Protein AF-A0A7X7Y8I5-F1 (afdb_monomer_lite)

Radius of gyration: 12.91 Å; chains: 1; bounding box: 31×35×28 Å

pLDDT: mean 87.96, std 13.06, range [38.03, 97.12]

Secondary structure (DSSP, 8-state):
-PPPPTT-HHHH-B-TT-EEEE-STTTTT-EEEESS-B-SS---BPPS-EEEEE--SSTTHHHHGGGTT-EES-HHHHHHHHHHSTT-TT-S-SSBTTSEEE--GGGGGG-

Foldseek 3Di:
DDDQDPQFCQAVWAAAQFWKAFVDLAQHRWIKHHRHTGDHNDWFFDDAKIAGAALHNHQLSVLCVVRHRHMDGDPVRVLVSSCVGPRSVPPDHNGISSGIHTDDPVVVPPD

Structure (mmCIF, N/CA/C/O backbone):
data_AF-A0A7X7Y8I5-F1
#
_entry.id   AF-A0A7X7Y8I5-F1
#
loop_
_atom_site.group_PDB
_atom_site.id
_atom_site.type_symbol
_atom_site.label_atom_id
_atom_site.label_alt_id
_atom_site.label_comp_id
_atom_site.label_asym_id
_atom_site.label_entity_id
_atom_site.label_seq_id
_atom_site.pdbx_PDB_ins_code
_atom_site.Cartn_x
_atom_site.Cartn_y
_atom_site.Cartn_z
_atom_site.occupancy
_atom_site.B_iso_or_equiv
_atom_site.auth_seq_id
_atom_site.auth_comp_id
_atom_site.auth_asym_id
_atom_site.auth_atom_id
_atom_site.pdbx_PDB_model_num
ATOM 1 N N . MET A 1 1 ? 18.202 6.028 10.762 1.00 41.91 1 MET A N 1
ATOM 2 C CA . MET A 1 1 ? 17.444 5.982 9.492 1.00 41.91 1 MET A CA 1
ATOM 3 C C . MET A 1 1 ? 17.007 4.545 9.277 1.00 41.91 1 MET A C 1
ATOM 5 O O . MET A 1 1 ? 17.862 3.675 9.333 1.00 41.91 1 MET A O 1
ATOM 9 N N . ALA A 1 2 ? 15.708 4.273 9.137 1.00 51.88 2 ALA A N 1
ATOM 10 C CA . ALA A 1 2 ? 15.243 2.921 8.831 1.00 51.88 2 ALA A CA 1
ATOM 11 C C . ALA A 1 2 ? 15.631 2.584 7.383 1.00 51.88 2 ALA A C 1
ATOM 13 O O . ALA A 1 2 ? 15.251 3.310 6.463 1.00 51.88 2 ALA A O 1
ATOM 14 N N . SER A 1 3 ? 16.431 1.537 7.190 1.00 63.28 3 SER A N 1
ATOM 15 C CA . SER A 1 3 ? 16.833 1.065 5.865 1.00 63.28 3 SER A CA 1
ATOM 16 C C . SER A 1 3 ? 15.594 0.698 5.045 1.00 63.28 3 SER A C 1
ATOM 18 O O . SER A 1 3 ? 14.674 0.061 5.559 1.00 63.28 3 SER A O 1
ATOM 20 N N . THR A 1 4 ? 15.549 1.111 3.774 1.00 66.62 4 THR A N 1
ATOM 21 C CA . THR A 1 4 ? 14.477 0.679 2.864 1.00 66.62 4 THR A CA 1
ATOM 22 C C . THR A 1 4 ? 14.561 -0.845 2.707 1.00 66.62 4 THR A C 1
ATOM 24 O O . THR A 1 4 ? 15.659 -1.343 2.456 1.00 66.62 4 THR A O 1
ATOM 27 N N . PRO A 1 5 ? 13.461 -1.600 2.878 1.00 76.62 5 PRO A N 1
ATOM 28 C CA . PRO A 1 5 ? 13.472 -3.044 2.670 1.00 76.62 5 PRO A CA 1
ATOM 29 C C . PRO A 1 5 ? 13.900 -3.401 1.238 1.00 76.62 5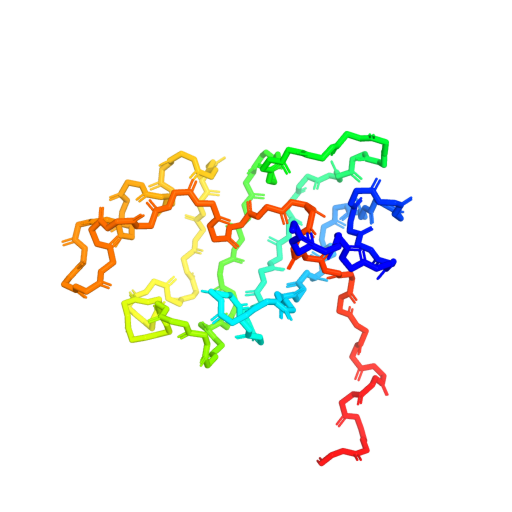 PRO A C 1
ATOM 31 O O . PRO A 1 5 ? 13.479 -2.745 0.285 1.00 76.62 5 PRO A O 1
ATOM 34 N N . SER A 1 6 ? 14.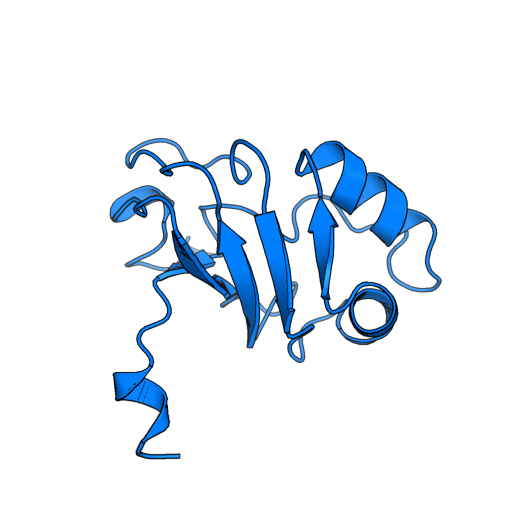688 -4.463 1.080 1.00 84.38 6 SER A N 1
ATOM 35 C CA . SER A 1 6 ? 15.035 -5.009 -0.238 1.00 84.38 6 SER A CA 1
ATOM 36 C C . SER A 1 6 ? 13.852 -5.740 -0.881 1.00 84.38 6 SER A C 1
ATOM 38 O O . SER A 1 6 ? 12.927 -6.189 -0.191 1.00 84.38 6 SER A O 1
ATOM 40 N N . GLY A 1 7 ? 13.872 -5.877 -2.205 1.00 86.56 7 GLY A N 1
ATOM 41 C CA . GLY A 1 7 ? 12.813 -6.505 -2.996 1.00 86.56 7 GLY A CA 1
ATOM 42 C C . GLY A 1 7 ? 11.515 -5.700 -3.003 1.00 86.56 7 GLY A C 1
ATOM 43 O O . GLY A 1 7 ? 10.431 -6.271 -3.106 1.00 86.56 7 GLY A O 1
ATOM 44 N N . THR A 1 8 ? 11.606 -4.386 -2.797 1.00 91.81 8 THR A N 1
ATOM 45 C CA . THR A 1 8 ? 10.445 -3.497 -2.875 1.00 91.81 8 THR A CA 1
ATOM 46 C C . THR A 1 8 ? 10.095 -3.187 -4.321 1.00 91.81 8 THR A C 1
ATOM 48 O O . THR A 1 8 ? 10.924 -3.325 -5.216 1.00 91.81 8 THR A O 1
ATOM 51 N N . VAL A 1 9 ? 8.876 -2.705 -4.557 1.00 90.81 9 VAL A N 1
ATOM 52 C CA . VAL A 1 9 ? 8.412 -2.301 -5.893 1.00 90.81 9 VAL A CA 1
ATOM 53 C C . VAL A 1 9 ? 9.310 -1.220 -6.497 1.00 90.81 9 VAL A C 1
ATOM 55 O O . VAL A 1 9 ? 9.474 -1.176 -7.711 1.00 90.81 9 VAL A O 1
ATOM 58 N N . LYS A 1 10 ? 9.956 -0.382 -5.676 1.00 91.62 10 LYS A N 1
ATOM 59 C CA . LYS A 1 10 ? 11.014 0.518 -6.156 1.00 91.62 10 LYS A CA 1
ATOM 60 C C . LYS A 1 10 ? 12.122 -0.247 -6.894 1.00 91.62 10 LYS A C 1
ATOM 62 O O . LYS A 1 10 ? 12.603 0.238 -7.910 1.00 91.62 10 LYS A O 1
ATOM 67 N N . GLU A 1 11 ? 12.559 -1.391 -6.382 1.00 89.44 11 GLU A N 1
ATOM 68 C CA . GLU A 1 11 ? 13.664 -2.173 -6.948 1.00 89.44 11 GLU A CA 1
ATOM 69 C C . GLU A 1 11 ? 13.199 -3.098 -8.074 1.00 89.44 11 GLU A C 1
ATOM 71 O O . GLU A 1 11 ? 13.858 -3.192 -9.104 1.00 89.44 11 GLU A O 1
ATOM 76 N N . THR A 1 12 ? 12.056 -3.762 -7.897 1.00 91.38 12 THR A N 1
ATOM 77 C CA . THR A 1 12 ? 11.594 -4.826 -8.802 1.00 91.38 12 THR A CA 1
ATOM 78 C C . THR A 1 12 ? 10.603 -4.347 -9.857 1.00 91.38 12 THR A C 1
ATOM 80 O O . THR A 1 12 ? 10.392 -5.023 -10.860 1.00 91.38 12 THR A O 1
ATOM 83 N N . GLY A 1 13 ? 9.951 -3.207 -9.626 1.00 92.31 13 GLY A N 1
ATOM 84 C CA . GLY A 1 13 ? 8.738 -2.825 -10.340 1.00 92.31 13 GLY A CA 1
ATOM 85 C C . GLY A 1 13 ? 7.561 -3.759 -10.038 1.00 92.31 13 GLY A C 1
ATOM 86 O O . GLY A 1 13 ? 7.636 -4.638 -9.174 1.00 92.31 13 GLY A O 1
ATOM 87 N N . ALA A 1 14 ? 6.456 -3.540 -10.748 1.00 93.94 14 ALA A N 1
ATOM 88 C CA . ALA A 1 14 ? 5.283 -4.407 -10.754 1.00 93.94 14 ALA A CA 1
ATOM 89 C C . ALA A 1 14 ? 4.507 -4.267 -12.071 1.00 93.94 14 ALA A C 1
ATOM 91 O O . ALA A 1 14 ? 4.374 -3.165 -12.600 1.00 93.94 14 ALA A O 1
ATOM 92 N N . GLY A 1 15 ? 3.976 -5.368 -12.603 1.00 93.94 15 GLY A N 1
ATOM 93 C CA . GLY A 1 15 ? 3.080 -5.327 -13.763 1.00 93.94 15 GLY A CA 1
ATOM 94 C C . GLY A 1 15 ? 1.690 -4.783 -13.411 1.00 93.94 15 GLY A C 1
ATOM 95 O O . GLY A 1 15 ? 1.308 -4.742 -12.243 1.00 93.94 15 GLY A O 1
ATOM 96 N N . ALA A 1 16 ? 0.916 -4.394 -14.426 1.00 94.94 16 ALA A N 1
ATOM 97 C CA . ALA A 1 16 ? -0.515 -4.149 -14.250 1.00 94.94 16 ALA A CA 1
ATOM 98 C C . ALA A 1 16 ? -1.222 -5.442 -13.799 1.00 94.94 16 ALA A C 1
ATOM 100 O O . ALA A 1 16 ? -0.865 -6.534 -14.237 1.00 94.94 16 ALA A O 1
ATOM 101 N N . GLY A 1 17 ? -2.195 -5.319 -12.901 1.00 94.88 17 GLY A N 1
ATOM 102 C CA . GLY A 1 17 ? -2.887 -6.438 -12.261 1.00 94.88 17 GLY A CA 1
ATOM 103 C C . GLY A 1 17 ? -2.105 -7.105 -11.125 1.00 94.88 17 GLY A C 1
ATOM 104 O O . GLY A 1 17 ? -2.655 -7.966 -10.440 1.00 94.88 17 GLY A O 1
ATOM 105 N N . ALA A 1 18 ? -0.846 -6.718 -10.887 1.00 95.31 18 ALA A N 1
ATOM 106 C CA . ALA A 1 18 ? -0.059 -7.277 -9.797 1.00 95.31 18 ALA A CA 1
ATOM 107 C C . ALA A 1 18 ? -0.654 -6.902 -8.436 1.00 95.31 18 ALA A C 1
ATOM 109 O O . ALA A 1 18 ? -1.127 -5.782 -8.221 1.00 95.31 18 ALA A O 1
ATOM 110 N N . VAL A 1 19 ? -0.573 -7.838 -7.493 1.00 96.25 19 VAL A N 1
ATOM 111 C CA . VAL A 1 19 ? -0.916 -7.576 -6.098 1.00 96.25 19 VAL A CA 1
ATOM 112 C C . VAL A 1 19 ? 0.347 -7.170 -5.354 1.00 96.25 19 VAL A C 1
ATOM 114 O O . VAL A 1 19 ? 1.387 -7.820 -5.464 1.00 96.25 19 VAL A O 1
ATOM 117 N N . LEU A 1 20 ? 0.262 -6.081 -4.601 1.00 95.50 20 LEU A N 1
ATOM 118 C CA . LEU A 1 20 ? 1.345 -5.567 -3.778 1.00 95.50 20 LEU A CA 1
ATOM 119 C C . LEU A 1 20 ? 1.005 -5.750 -2.307 1.00 95.50 20 LEU A C 1
ATOM 121 O O . LEU A 1 20 ? -0.125 -5.483 -1.905 1.00 95.50 20 LEU A O 1
ATOM 125 N N . ILE A 1 21 ? 1.997 -6.139 -1.511 1.00 95.81 21 ILE A N 1
ATOM 126 C CA . ILE A 1 21 ? 1.879 -6.314 -0.065 1.00 95.81 21 ILE A CA 1
ATOM 127 C C . ILE A 1 21 ? 2.744 -5.311 0.697 1.00 95.81 21 ILE A C 1
ATOM 129 O O . ILE A 1 21 ? 3.912 -5.098 0.365 1.00 95.81 21 ILE A O 1
ATOM 133 N N . GLY A 1 22 ? 2.182 -4.696 1.735 1.00 94.69 22 GLY A N 1
ATOM 134 C CA . GLY A 1 22 ? 2.917 -3.808 2.628 1.00 94.69 22 GLY A CA 1
ATOM 135 C C . GLY A 1 22 ? 3.724 -4.551 3.690 1.00 94.69 22 GLY A C 1
ATOM 136 O O . GLY A 1 22 ? 3.292 -5.562 4.247 1.00 94.69 22 GLY A O 1
ATOM 137 N N . VAL A 1 23 ? 4.930 -4.047 3.962 1.00 92.69 23 VAL A N 1
ATOM 138 C CA . VAL A 1 23 ? 5.936 -4.746 4.786 1.00 92.69 23 VAL A CA 1
ATOM 139 C C . VAL A 1 23 ? 6.419 -3.958 6.002 1.00 92.69 23 VAL A C 1
ATOM 141 O O . VAL A 1 23 ? 7.169 -4.489 6.819 1.00 92.69 23 VAL A O 1
ATOM 144 N N . LEU A 1 24 ? 6.006 -2.700 6.156 1.00 90.75 24 LEU A N 1
ATOM 145 C CA . LEU A 1 24 ? 6.371 -1.879 7.312 1.00 90.75 24 LEU A CA 1
ATOM 146 C C . LEU A 1 24 ? 5.236 -1.839 8.335 1.00 90.75 24 LEU A C 1
ATOM 148 O O . LEU A 1 24 ? 4.087 -2.013 7.950 1.00 90.75 24 LEU A O 1
ATOM 152 N N . PRO A 1 25 ? 5.502 -1.535 9.622 1.00 90.62 25 PRO A N 1
ATOM 153 C CA . PRO A 1 25 ? 4.451 -1.433 10.640 1.00 90.62 25 PRO A CA 1
ATOM 154 C C . PRO A 1 25 ? 3.260 -0.550 10.235 1.00 90.62 25 PRO A C 1
ATOM 156 O O . PRO A 1 25 ? 2.135 -0.835 10.618 1.00 90.62 25 PRO A O 1
ATOM 159 N N . LEU A 1 26 ? 3.486 0.477 9.410 1.00 90.88 26 LEU A N 1
ATOM 160 C CA . LEU A 1 26 ? 2.437 1.386 8.942 1.00 90.88 26 LEU A CA 1
ATOM 161 C C . LEU A 1 26 ? 1.425 0.737 7.975 1.00 90.88 26 LEU A C 1
ATOM 163 O O . LEU A 1 26 ? 0.270 1.149 7.945 1.00 90.88 26 LEU A O 1
ATOM 167 N N . ASN A 1 27 ? 1.851 -0.247 7.176 1.00 91.25 27 ASN A N 1
ATOM 168 C CA . ASN A 1 27 ? 1.062 -0.876 6.108 1.00 91.25 27 ASN A CA 1
ATOM 169 C C . ASN A 1 27 ? 1.211 -2.405 6.089 1.00 91.25 27 ASN A C 1
ATOM 171 O O . ASN A 1 27 ? 1.028 -3.035 5.053 1.00 91.25 27 ASN A O 1
ATOM 175 N N . ARG A 1 28 ? 1.598 -3.010 7.210 1.00 93.62 28 ARG A N 1
ATOM 176 C CA . ARG A 1 28 ? 1.915 -4.435 7.278 1.00 93.62 28 ARG A CA 1
ATOM 177 C C . ARG A 1 28 ? 0.721 -5.267 6.812 1.00 93.62 28 ARG A C 1
ATOM 179 O O . ARG A 1 28 ? -0.410 -5.000 7.210 1.00 93.62 28 ARG A O 1
ATOM 186 N N . ASN A 1 29 ? 0.987 -6.236 5.934 1.00 94.06 29 ASN A N 1
ATOM 187 C CA . ASN A 1 29 ? 0.002 -7.160 5.364 1.00 94.06 29 ASN A CA 1
ATOM 188 C C . ASN A 1 29 ? -1.168 -6.493 4.610 1.00 94.06 29 ASN A C 1
ATOM 190 O O . ASN A 1 29 ? -2.135 -7.173 4.252 1.00 94.06 29 ASN A O 1
ATOM 194 N N . LEU A 1 30 ? -1.098 -5.184 4.341 1.00 95.19 30 LEU A N 1
ATOM 195 C CA . LEU A 1 30 ? -2.016 -4.517 3.419 1.00 95.19 30 LEU A CA 1
ATOM 196 C C . LEU A 1 30 ? -1.795 -5.093 2.027 1.00 95.19 30 LEU A C 1
ATOM 198 O O . LEU A 1 30 ? -0.645 -5.234 1.617 1.00 95.19 30 LEU A O 1
ATOM 202 N N . ARG A 1 31 ? -2.876 -5.396 1.306 1.00 96.38 31 ARG A N 1
ATOM 203 C CA . ARG A 1 31 ? -2.825 -5.878 -0.077 1.00 96.38 31 ARG A CA 1
ATOM 204 C C . ARG A 1 31 ? -3.591 -4.929 -0.971 1.00 96.38 31 ARG A C 1
ATOM 206 O O . ARG A 1 31 ? -4.746 -4.619 -0.688 1.00 96.38 31 ARG A O 1
ATOM 213 N N . ILE A 1 32 ? -2.958 -4.510 -2.054 1.00 96.69 32 ILE A N 1
ATOM 214 C CA . ILE A 1 32 ? -3.606 -3.736 -3.112 1.00 96.69 32 ILE A CA 1
ATOM 215 C C . ILE A 1 32 ? -3.365 -4.397 -4.459 1.00 96.69 32 ILE A C 1
ATOM 217 O O . ILE A 1 32 ? -2.311 -4.998 -4.659 1.00 96.69 32 ILE A O 1
ATOM 221 N N . ARG A 1 33 ? -4.298 -4.259 -5.395 1.00 96.94 33 ARG A N 1
ATOM 222 C CA . ARG A 1 33 ? -4.089 -4.632 -6.796 1.00 96.94 33 ARG A CA 1
ATOM 223 C C . ARG A 1 33 ? -3.873 -3.372 -7.608 1.00 96.94 33 ARG A C 1
ATOM 225 O O . ARG A 1 33 ? -4.740 -2.511 -7.627 1.00 96.94 33 ARG A O 1
ATOM 232 N N . VAL A 1 34 ? -2.730 -3.247 -8.273 1.00 96.00 34 VAL A N 1
ATOM 233 C CA . VAL A 1 34 ? -2.476 -2.089 -9.141 1.00 96.00 34 VAL A CA 1
ATOM 234 C C . VAL A 1 34 ? -3.066 -2.318 -10.523 1.00 96.00 34 VAL A C 1
ATOM 236 O O . VAL A 1 34 ? -2.928 -3.402 -11.082 1.00 96.00 34 VAL A O 1
ATOM 239 N N . HIS A 1 35 ? -3.685 -1.300 -11.113 1.00 95.50 35 HIS A N 1
ATOM 240 C CA . HIS A 1 35 ? -4.207 -1.381 -12.482 1.00 95.50 35 HIS A CA 1
ATOM 241 C C . HIS A 1 35 ? -3.205 -0.885 -13.523 1.00 95.50 35 HIS A C 1
ATOM 243 O O . HIS A 1 35 ? -3.274 -1.265 -14.689 1.00 95.50 35 HIS A O 1
ATOM 249 N N . CYS A 1 36 ? -2.228 -0.086 -13.098 1.00 93.12 36 CYS A N 1
ATOM 250 C CA . CYS A 1 36 ? -1.136 0.385 -13.939 1.00 93.12 36 CYS A CA 1
ATOM 251 C C . CYS A 1 36 ? 0.186 -0.279 -13.543 1.00 93.12 36 CYS A C 1
ATOM 253 O O . CYS A 1 36 ? 0.430 -0.573 -12.369 1.00 93.12 36 CYS A O 1
ATOM 255 N N . ALA A 1 37 ? 1.065 -0.488 -14.524 1.00 93.56 37 ALA A N 1
ATOM 256 C CA . ALA A 1 37 ? 2.410 -0.982 -14.262 1.00 93.56 37 ALA A CA 1
ATOM 257 C C . ALA A 1 37 ? 3.215 0.036 -13.437 1.00 93.56 37 ALA A C 1
ATOM 259 O O . ALA A 1 37 ? 3.186 1.236 -13.701 1.00 93.56 37 ALA A O 1
ATOM 260 N N . GLN A 1 38 ? 3.964 -0.457 -12.457 1.00 93.44 38 GLN A N 1
ATOM 261 C CA . GLN A 1 38 ? 4.832 0.322 -11.586 1.00 93.44 38 GLN A CA 1
ATOM 262 C C . GLN A 1 38 ? 6.275 0.147 -12.052 1.00 93.44 38 GLN A C 1
ATOM 264 O O . GLN A 1 38 ? 6.856 -0.934 -11.935 1.00 93.44 38 GLN A O 1
ATOM 269 N N . ARG A 1 39 ? 6.872 1.211 -12.591 1.00 90.00 39 ARG A N 1
ATOM 270 C CA . ARG A 1 39 ? 8.266 1.170 -13.049 1.00 90.00 39 ARG A CA 1
ATOM 271 C C . ARG A 1 39 ? 9.224 1.077 -11.859 1.00 90.00 39 ARG A C 1
ATOM 273 O O . ARG A 1 39 ? 9.019 1.750 -10.845 1.00 90.00 39 ARG A O 1
ATOM 280 N N . ALA A 1 40 ? 10.271 0.269 -12.018 1.00 89.19 40 ALA A N 1
ATOM 281 C CA . ALA A 1 40 ? 11.403 0.222 -11.099 1.00 89.19 40 ALA A CA 1
ATOM 282 C C . ALA A 1 40 ? 12.252 1.507 -11.188 1.00 89.19 40 ALA A C 1
ATOM 284 O O . ALA A 1 40 ? 12.176 2.260 -12.161 1.00 89.19 40 ALA A O 1
ATOM 285 N N . GLY A 1 41 ? 13.081 1.740 -10.174 1.00 81.12 41 GLY A N 1
ATOM 286 C CA . GLY A 1 41 ? 14.048 2.835 -10.082 1.00 81.12 41 GLY A CA 1
ATOM 287 C C . GLY A 1 41 ? 13.572 4.028 -9.250 1.00 81.12 41 GLY A C 1
ATOM 288 O O . GLY A 1 41 ? 14.373 4.623 -8.529 1.00 81.12 41 GLY A O 1
ATOM 289 N N . GLU A 1 42 ? 12.275 4.349 -9.260 1.00 73.75 42 GLU A N 1
ATOM 290 C CA . GLU A 1 42 ? 11.748 5.504 -8.526 1.00 73.75 42 GLU A CA 1
ATOM 291 C C . GLU A 1 42 ? 10.932 5.123 -7.286 1.00 73.75 42 GLU A C 1
ATOM 293 O O . GLU A 1 42 ? 9.879 4.489 -7.352 1.00 73.75 42 GLU A O 1
ATOM 298 N N . GLY A 1 43 ? 11.398 5.587 -6.127 1.00 70.00 43 GLY A N 1
ATOM 299 C CA . GLY A 1 43 ? 10.770 5.348 -4.832 1.00 70.00 43 GLY A CA 1
ATOM 300 C C . GLY A 1 43 ? 9.639 6.311 -4.498 1.00 70.00 43 GLY A C 1
ATOM 301 O O . GLY A 1 43 ? 9.773 7.077 -3.541 1.00 70.00 43 GLY A O 1
ATOM 302 N N . ARG A 1 44 ? 8.555 6.312 -5.281 1.00 84.44 44 ARG A N 1
ATOM 303 C CA . ARG A 1 44 ? 7.385 7.180 -5.042 1.00 84.44 44 ARG A CA 1
ATOM 304 C C . ARG A 1 44 ? 6.146 6.375 -4.653 1.00 84.44 44 ARG A C 1
ATOM 306 O O . ARG A 1 44 ? 6.185 5.157 -4.498 1.00 84.44 44 ARG A O 1
ATOM 313 N N . ARG A 1 45 ? 5.023 7.070 -4.482 1.00 89.50 45 ARG A N 1
ATOM 314 C CA . ARG A 1 45 ? 3.703 6.446 -4.325 1.00 89.50 45 ARG A CA 1
ATOM 315 C C . ARG A 1 45 ? 3.363 5.565 -5.531 1.00 89.50 45 ARG A C 1
ATOM 317 O O . ARG A 1 45 ? 3.972 5.712 -6.589 1.00 89.50 45 ARG A O 1
ATOM 324 N N . VAL A 1 46 ? 2.413 4.654 -5.343 1.00 91.38 46 VAL A N 1
ATOM 325 C CA . VAL A 1 46 ? 1.822 3.905 -6.460 1.00 91.38 46 VAL A CA 1
ATOM 326 C C . VAL A 1 46 ? 1.210 4.876 -7.469 1.00 91.38 46 VAL A C 1
ATOM 328 O O . VAL A 1 46 ? 0.613 5.892 -7.097 1.00 91.38 46 VAL A O 1
ATOM 331 N N . GLU A 1 47 ? 1.425 4.569 -8.741 1.00 90.56 47 GLU A N 1
ATOM 332 C CA . GLU A 1 47 ? 0.952 5.330 -9.889 1.00 90.56 47 GLU A CA 1
ATOM 333 C C . GLU A 1 47 ? -0.338 4.728 -10.441 1.00 90.56 47 GLU A C 1
ATOM 335 O O . GLU A 1 47 ? -0.458 3.507 -10.560 1.00 90.56 47 GLU A O 1
ATOM 340 N N . GLY A 1 48 ? -1.266 5.603 -10.827 1.00 91.88 48 GLY A N 1
ATOM 341 C CA . GLY A 1 48 ? -2.554 5.213 -11.387 1.00 91.88 48 GLY A CA 1
ATOM 342 C C . GLY A 1 48 ? -3.514 4.629 -10.356 1.00 91.88 48 GLY A C 1
ATOM 343 O O . GLY A 1 48 ? -3.338 4.802 -9.144 1.00 91.88 48 GLY A O 1
ATOM 344 N N . SER A 1 49 ? -4.541 3.960 -10.876 1.00 95.19 49 SER A N 1
ATOM 345 C CA . SER A 1 49 ? -5.597 3.375 -10.066 1.00 95.19 49 SER A CA 1
ATOM 346 C C . SER A 1 49 ? -5.200 2.033 -9.461 1.00 95.19 49 SER A C 1
ATOM 348 O O . SER A 1 49 ? -4.330 1.313 -9.970 1.00 95.19 49 SER A O 1
ATOM 350 N N . PHE A 1 50 ? -5.828 1.713 -8.337 1.00 96.69 50 PHE A N 1
ATOM 351 C CA . PHE A 1 50 ? -5.637 0.459 -7.627 1.00 96.69 50 PHE A CA 1
ATOM 352 C C . PHE A 1 50 ? -6.847 0.130 -6.754 1.00 96.69 50 PHE A C 1
ATOM 354 O O . PHE A 1 50 ? -7.570 1.022 -6.318 1.00 96.69 50 PHE A O 1
ATOM 361 N N . GLU A 1 51 ? -6.994 -1.150 -6.445 1.00 97.12 51 GLU A N 1
ATOM 362 C CA . GLU A 1 51 ? -8.035 -1.701 -5.579 1.00 97.12 51 GLU A CA 1
ATOM 363 C C . GLU A 1 51 ? -7.438 -2.049 -4.208 1.00 97.12 51 GLU A C 1
ATOM 365 O O . GLU A 1 51 ? -6.347 -2.634 -4.137 1.00 97.12 51 GLU A O 1
ATOM 370 N N . LEU A 1 52 ? -8.132 -1.737 -3.109 1.00 96.75 52 LEU A N 1
ATOM 371 C CA . LEU A 1 52 ? -7.754 -2.224 -1.778 1.00 96.75 52 LEU A CA 1
ATOM 372 C C . LEU A 1 52 ? -8.340 -3.619 -1.519 1.00 96.75 52 LEU A C 1
ATOM 374 O O . LEU A 1 52 ? -9.513 -3.761 -1.191 1.00 96.75 52 LEU A O 1
ATOM 378 N N . LEU A 1 53 ? -7.494 -4.648 -1.579 1.00 95.88 53 LEU A N 1
ATOM 379 C CA . LEU A 1 53 ? -7.900 -6.043 -1.375 1.00 95.88 53 LEU A CA 1
ATOM 380 C C . LEU A 1 53 ? -7.917 -6.459 0.098 1.00 95.88 53 LEU A C 1
ATOM 382 O O . LEU A 1 53 ? -8.743 -7.265 0.517 1.00 95.88 53 LEU A O 1
ATOM 386 N N . HIS A 1 54 ? -6.961 -5.963 0.886 1.00 95.56 54 HIS A N 1
ATOM 387 C CA . HIS A 1 54 ? -6.816 -6.338 2.289 1.00 95.56 54 HIS A CA 1
ATOM 388 C C . HIS A 1 54 ? -6.241 -5.181 3.109 1.00 95.56 54 HIS A C 1
ATOM 390 O O . HIS A 1 54 ? -5.260 -4.552 2.712 1.00 95.56 54 HIS A O 1
ATOM 396 N N . ALA A 1 55 ? -6.815 -4.935 4.286 1.00 93.38 55 ALA A N 1
ATOM 397 C CA . ALA A 1 55 ? -6.455 -3.823 5.166 1.00 93.38 55 ALA A CA 1
ATOM 398 C C . ALA A 1 55 ? -5.136 -4.073 5.912 1.00 93.38 55 ALA A C 1
ATOM 400 O O . ALA A 1 55 ? -4.473 -3.135 6.353 1.00 93.38 55 ALA A O 1
ATOM 401 N N . GLY A 1 56 ? -4.750 -5.344 6.030 1.00 93.56 56 GLY A N 1
ATOM 402 C CA . GLY A 1 56 ? -3.580 -5.762 6.784 1.00 93.56 56 GLY A CA 1
ATOM 403 C C . GLY A 1 56 ? -3.782 -5.663 8.290 1.00 93.56 56 GLY A C 1
ATOM 404 O O . GLY A 1 56 ? -4.904 -5.653 8.794 1.00 93.56 56 GLY A O 1
ATOM 405 N N . ASP A 1 57 ? -2.664 -5.603 8.997 1.00 94.31 57 ASP A N 1
ATOM 406 C CA . ASP A 1 57 ? -2.570 -5.506 10.456 1.00 94.31 57 ASP A CA 1
ATOM 407 C C . ASP A 1 57 ? -1.640 -4.358 10.895 1.00 94.31 57 ASP A C 1
ATOM 409 O O . ASP A 1 57 ? -1.228 -4.272 12.052 1.00 94.31 57 ASP A O 1
ATOM 413 N N . GLY A 1 58 ? -1.309 -3.457 9.962 1.00 90.50 58 GLY A N 1
ATOM 414 C CA . GLY A 1 58 ? -0.513 -2.267 10.233 1.00 90.50 58 GLY A CA 1
ATOM 415 C C . GLY A 1 58 ? -1.239 -1.197 11.057 1.00 90.50 58 GLY A C 1
ATOM 416 O O . GLY A 1 58 ? -2.418 -1.312 11.384 1.00 90.50 58 GLY A O 1
ATOM 417 N N . THR A 1 59 ? -0.533 -0.100 11.342 1.00 93.06 59 THR A N 1
ATOM 418 C CA . THR A 1 59 ? -1.004 1.028 12.171 1.00 93.06 59 THR A CA 1
ATOM 419 C C . THR A 1 59 ? -2.403 1.526 11.803 1.00 93.06 59 THR A C 1
ATOM 421 O O . THR A 1 59 ? -3.182 1.857 12.691 1.00 93.06 59 THR A O 1
ATOM 424 N N . TYR A 1 60 ? -2.732 1.564 10.511 1.00 92.94 60 TYR A N 1
ATOM 425 C CA . TYR A 1 60 ? -4.006 2.092 10.014 1.00 92.94 60 TYR A CA 1
ATOM 426 C C . TYR A 1 60 ? -5.013 1.004 9.624 1.00 92.94 60 TYR A C 1
ATOM 428 O O . TYR A 1 60 ? -6.025 1.316 9.003 1.00 92.94 60 TYR A O 1
ATOM 436 N N . ALA A 1 61 ? -4.766 -0.264 9.974 1.00 93.31 61 ALA A N 1
ATOM 437 C CA . ALA A 1 61 ? -5.615 -1.390 9.579 1.00 93.31 61 ALA A CA 1
ATOM 438 C C . ALA A 1 61 ? -7.084 -1.197 9.979 1.00 93.31 61 ALA A C 1
ATOM 440 O O . ALA A 1 61 ? -7.974 -1.564 9.222 1.00 93.31 61 ALA A O 1
ATOM 441 N N . GLY A 1 62 ? -7.347 -0.585 11.141 1.00 93.62 62 GLY A N 1
ATOM 442 C CA . GLY A 1 62 ? -8.705 -0.261 11.585 1.00 93.62 62 GLY A CA 1
ATOM 443 C C . GLY A 1 62 ? -9.454 0.626 10.588 1.00 93.62 62 GLY A C 1
ATOM 444 O O . GLY A 1 62 ? -10.514 0.238 10.113 1.00 93.62 62 GLY A O 1
ATOM 445 N N . ALA A 1 63 ? -8.860 1.758 10.210 1.00 93.94 63 ALA A N 1
ATOM 446 C CA . ALA A 1 63 ? -9.437 2.689 9.241 1.00 93.94 63 ALA A CA 1
ATOM 447 C C . ALA A 1 63 ? -9.512 2.096 7.821 1.00 93.94 63 ALA A C 1
ATOM 449 O O . ALA A 1 63 ? -10.468 2.327 7.088 1.00 93.94 63 ALA A O 1
ATOM 450 N N . LEU A 1 64 ? -8.522 1.284 7.440 1.00 94.25 64 LEU A N 1
ATOM 451 C CA . LEU A 1 64 ? -8.466 0.626 6.133 1.00 94.25 64 LEU A CA 1
ATOM 452 C C . LEU A 1 64 ? -9.578 -0.412 5.927 1.00 94.25 64 LEU A C 1
ATOM 454 O O . LEU A 1 64 ? -9.957 -0.660 4.785 1.00 94.25 64 LEU A O 1
ATOM 458 N N . LYS A 1 65 ? -10.117 -1.012 6.998 1.00 94.94 65 LYS A N 1
ATOM 459 C CA . LYS A 1 65 ? -11.214 -1.992 6.898 1.00 94.94 65 LYS A CA 1
ATOM 460 C C . LYS A 1 65 ? -12.474 -1.409 6.262 1.00 94.94 65 LYS A C 1
ATOM 462 O O . LYS A 1 65 ? -13.171 -2.128 5.558 1.00 94.94 65 LYS A O 1
ATOM 467 N N . GLU A 1 66 ? -12.746 -0.124 6.475 1.00 93.56 66 GLU A N 1
ATOM 468 C CA . GLU A 1 66 ? -13.902 0.560 5.882 1.00 93.56 66 GLU A CA 1
ATOM 469 C C . GLU A 1 66 ? -13.748 0.821 4.376 1.00 93.56 66 GLU A C 1
ATOM 471 O O . GLU A 1 66 ? -14.724 1.143 3.705 1.00 93.56 66 GLU A O 1
ATOM 476 N N . LEU A 1 67 ? -12.528 0.692 3.849 1.00 93.88 67 LEU A N 1
ATOM 477 C CA . LEU A 1 67 ? -12.179 0.984 2.458 1.00 93.88 67 LEU A CA 1
ATOM 478 C C . LEU A 1 67 ? -11.949 -0.290 1.628 1.00 93.88 67 LEU A C 1
ATOM 480 O O . LEU A 1 67 ? -11.500 -0.217 0.486 1.00 93.88 67 LEU A O 1
ATOM 484 N N . LEU A 1 68 ? -12.202 -1.467 2.207 1.00 95.38 68 LEU A N 1
ATOM 485 C CA . LEU A 1 68 ? -11.987 -2.754 1.546 1.00 95.38 68 LEU A CA 1
ATOM 486 C C . LEU A 1 68 ? -12.882 -2.921 0.317 1.00 95.38 68 LEU A C 1
ATOM 488 O O . LEU A 1 68 ? -14.072 -2.617 0.358 1.00 95.38 68 LEU A O 1
ATOM 492 N N . GLY A 1 69 ? -12.298 -3.449 -0.759 1.00 93.62 69 GLY A N 1
ATOM 493 C CA . GLY A 1 69 ? -12.970 -3.669 -2.039 1.00 93.62 69 GLY A CA 1
ATOM 494 C C . GLY A 1 69 ? -13.242 -2.390 -2.830 1.00 93.62 69 GLY A C 1
ATOM 495 O O . GLY A 1 69 ? -13.930 -2.450 -3.843 1.00 93.62 69 GLY A O 1
ATOM 496 N N . GLN A 1 70 ? -12.745 -1.235 -2.374 1.00 95.50 70 GLN A N 1
ATOM 497 C CA . GLN A 1 70 ? -12.874 0.018 -3.109 1.00 95.50 70 GLN A CA 1
ATOM 498 C C . GLN A 1 70 ? -11.717 0.210 -4.088 1.00 95.50 70 GLN A C 1
ATOM 500 O O . GLN A 1 70 ? -10.553 -0.081 -3.781 1.00 95.50 70 GLN A O 1
ATOM 505 N N . ASP A 1 71 ? -12.064 0.768 -5.243 1.00 95.19 71 ASP A N 1
ATOM 506 C CA . ASP A 1 71 ? -11.131 1.273 -6.235 1.00 95.19 71 ASP A CA 1
ATOM 507 C C . ASP A 1 71 ? -10.808 2.739 -5.974 1.00 95.19 71 ASP A C 1
ATOM 509 O O . ASP A 1 71 ? -11.692 3.562 -5.746 1.00 95.19 71 ASP A O 1
ATOM 513 N N . PHE A 1 72 ? -9.528 3.075 -6.081 1.00 95.62 72 PHE A N 1
ATOM 514 C CA . PHE A 1 72 ? -9.035 4.440 -5.973 1.00 95.62 72 PHE A CA 1
ATOM 515 C C . PHE A 1 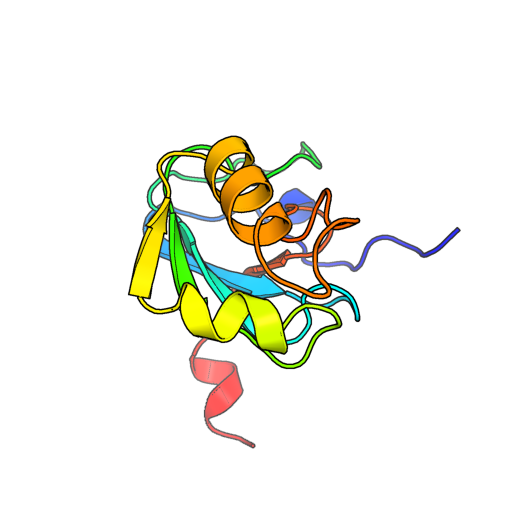72 ? -8.361 4.831 -7.276 1.00 95.62 72 PHE A C 1
ATOM 517 O O . PHE A 1 72 ? -7.537 4.083 -7.804 1.00 95.62 72 PHE A O 1
ATOM 524 N N . ILE A 1 73 ? -8.664 6.022 -7.791 1.00 94.00 73 ILE A N 1
ATOM 525 C CA . ILE A 1 73 ? -8.090 6.522 -9.047 1.00 94.00 73 ILE A CA 1
ATOM 526 C C . ILE A 1 73 ? -6.643 6.978 -8.821 1.00 94.00 73 ILE A C 1
ATOM 528 O O . ILE A 1 73 ? -5.816 6.954 -9.735 1.00 94.00 73 ILE A O 1
ATOM 532 N N . SER A 1 74 ? -6.318 7.389 -7.591 1.00 92.56 74 SER A N 1
ATOM 533 C CA . SER A 1 74 ? -4.972 7.814 -7.220 1.00 92.56 74 SER A CA 1
ATOM 534 C C . SER A 1 74 ? -4.653 7.589 -5.743 1.00 92.56 74 SER A C 1
ATOM 536 O O . SER A 1 74 ? -5.521 7.540 -4.873 1.00 92.56 74 SER A O 1
ATOM 538 N N . THR A 1 75 ? -3.358 7.570 -5.421 1.00 91.81 75 THR A N 1
ATOM 539 C CA . THR A 1 75 ? -2.904 7.529 -4.021 1.00 91.81 75 THR A CA 1
ATOM 540 C C . THR A 1 75 ? -3.243 8.797 -3.235 1.00 91.81 75 THR A C 1
ATOM 542 O O . THR A 1 75 ? -3.289 8.747 -2.006 1.00 91.81 75 THR A O 1
ATOM 545 N N . ALA A 1 76 ? -3.466 9.931 -3.907 1.00 91.69 76 ALA A N 1
ATOM 546 C CA . ALA A 1 76 ? -3.867 11.177 -3.258 1.00 91.69 76 ALA A CA 1
ATOM 547 C C . ALA A 1 76 ? -5.306 11.092 -2.737 1.00 91.69 76 ALA A C 1
ATOM 549 O O . ALA A 1 76 ? -5.532 11.390 -1.567 1.00 91.69 76 ALA A O 1
ATOM 550 N N . GLU A 1 77 ? -6.227 10.619 -3.577 1.00 93.62 77 GLU A N 1
ATOM 551 C CA . GLU A 1 77 ? -7.620 10.334 -3.218 1.00 93.62 77 GLU A CA 1
ATOM 552 C C . GLU A 1 77 ? -7.691 9.333 -2.065 1.00 93.62 77 GLU A C 1
ATOM 554 O O . GLU A 1 77 ? -8.234 9.648 -1.012 1.00 93.62 77 GLU A O 1
ATOM 559 N N . PHE A 1 78 ? -7.021 8.188 -2.204 1.00 94.44 78 PHE A N 1
ATOM 560 C CA . PHE A 1 78 ? -6.946 7.187 -1.143 1.00 94.44 78 PHE A CA 1
ATOM 561 C C . PHE A 1 78 ? -6.423 7.756 0.181 1.00 94.44 78 PHE A C 1
ATOM 563 O O . PHE A 1 78 ? -6.951 7.465 1.249 1.00 94.44 78 PHE A O 1
ATOM 570 N N . THR A 1 79 ? -5.373 8.583 0.134 1.00 92.75 79 THR A N 1
ATOM 571 C CA . THR A 1 79 ? -4.822 9.196 1.351 1.00 92.75 79 THR A CA 1
ATOM 572 C C . THR A 1 79 ? -5.795 10.210 1.952 1.00 92.75 79 THR A C 1
ATOM 574 O O . THR A 1 79 ? -5.859 10.318 3.172 1.00 92.75 79 THR A O 1
ATOM 577 N N . ALA A 1 80 ? -6.530 10.963 1.131 1.00 93.19 80 ALA A N 1
ATOM 578 C CA . ALA A 1 80 ? -7.538 11.909 1.599 1.00 93.19 80 ALA A CA 1
ATOM 579 C C . ALA A 1 80 ? -8.715 11.186 2.266 1.00 93.19 80 ALA A C 1
ATOM 581 O O . ALA A 1 80 ? -9.079 11.540 3.386 1.00 93.19 80 ALA A O 1
ATOM 582 N N . GLU A 1 81 ? -9.226 10.132 1.629 1.00 94.19 81 GLU A N 1
ATOM 583 C CA . GLU A 1 81 ? -10.297 9.299 2.173 1.00 94.19 81 GLU A CA 1
ATOM 584 C C . GLU A 1 81 ? -9.857 8.629 3.476 1.00 94.19 81 GLU A C 1
ATOM 586 O O . GLU A 1 81 ? -10.533 8.734 4.493 1.00 94.19 81 GLU A O 1
ATOM 591 N N . LEU A 1 82 ? -8.662 8.035 3.502 1.00 93.38 82 LEU A N 1
ATOM 592 C CA . LEU A 1 82 ? -8.124 7.398 4.701 1.00 93.38 82 LEU A CA 1
ATOM 593 C C . LEU A 1 82 ? -7.921 8.397 5.851 1.00 93.38 82 LEU A C 1
ATOM 595 O O . LEU A 1 82 ? -8.163 8.057 7.002 1.00 93.38 82 LEU A O 1
ATOM 599 N N . ARG A 1 83 ? -7.517 9.639 5.564 1.00 94.50 83 ARG A N 1
ATOM 600 C CA . ARG A 1 83 ? -7.386 10.700 6.580 1.00 94.50 83 ARG A CA 1
ATOM 601 C C . ARG A 1 83 ? -8.716 11.177 7.149 1.00 94.50 83 ARG A C 1
ATOM 603 O O . ARG A 1 83 ? -8.704 11.757 8.230 1.00 94.50 83 ARG A O 1
ATOM 610 N N . SER A 1 84 ? -9.823 10.980 6.434 1.00 93.62 84 SER A N 1
ATOM 611 C CA . SER A 1 84 ? -11.159 11.308 6.943 1.00 93.62 84 SER A CA 1
ATOM 612 C C . SER A 1 84 ? -11.608 10.338 8.045 1.00 93.62 84 SER A C 1
ATOM 614 O O . SER A 1 84 ? -12.520 10.650 8.811 1.00 93.62 84 SER A O 1
ATOM 616 N N . LYS A 1 85 ? -10.950 9.174 8.151 1.00 92.69 85 LYS A N 1
ATOM 617 C CA . LYS A 1 85 ? -11.278 8.122 9.111 1.00 92.69 85 LYS A CA 1
ATOM 618 C C . LYS A 1 85 ? -10.573 8.332 10.460 1.00 92.69 85 LYS A C 1
ATOM 620 O O . LYS A 1 85 ? -9.383 8.675 10.484 1.00 92.69 85 LYS A O 1
ATOM 625 N N . PRO A 1 86 ? -11.257 8.059 11.588 1.00 91.19 86 PRO A N 1
ATOM 626 C CA . PRO A 1 86 ? -10.657 8.143 12.916 1.00 91.19 86 PRO A CA 1
ATOM 627 C C . PRO A 1 86 ? -9.392 7.282 13.049 1.00 91.19 86 PRO A C 1
ATOM 629 O O . PRO A 1 86 ? -9.384 6.103 12.693 1.00 91.19 86 PRO A O 1
ATOM 632 N N . GLY A 1 87 ? -8.319 7.861 13.591 1.00 88.44 87 GLY A N 1
ATOM 633 C CA . GLY A 1 87 ? -7.046 7.171 13.834 1.00 88.44 87 GLY A CA 1
ATOM 634 C C . GLY A 1 87 ? -6.094 7.107 12.633 1.00 88.44 87 GLY A C 1
ATOM 635 O O . GLY A 1 87 ? -5.009 6.528 12.746 1.00 88.44 87 GLY A O 1
ATOM 636 N N . ALA A 1 88 ? -6.456 7.701 11.492 1.00 90.81 88 ALA A N 1
ATOM 637 C CA . ALA A 1 88 ? -5.629 7.745 10.286 1.00 90.81 88 ALA A CA 1
ATOM 638 C C . ALA A 1 88 ? -5.345 9.169 9.761 1.00 90.81 88 ALA A C 1
ATOM 640 O O . ALA A 1 88 ? -4.766 9.344 8.687 1.00 90.81 88 ALA A O 1
ATOM 641 N N . GLU A 1 89 ? -5.618 10.197 10.564 1.00 92.19 89 GLU A N 1
ATOM 642 C CA . GLU A 1 89 ? -5.502 11.625 10.230 1.00 92.19 89 GLU A CA 1
ATOM 643 C C . GLU A 1 89 ? -4.067 12.022 9.838 1.00 92.19 89 GLU A C 1
ATOM 645 O O . GLU A 1 89 ? -3.834 12.925 9.032 1.00 92.19 89 GLU A O 1
ATOM 650 N N . LYS A 1 90 ? -3.073 11.317 10.394 1.00 89.50 90 LYS A N 1
ATOM 651 C CA . LYS A 1 90 ? -1.638 11.542 10.141 1.00 89.50 90 LYS A CA 1
ATOM 652 C C . LYS A 1 90 ? -1.068 10.688 9.003 1.00 89.50 90 LYS A C 1
ATOM 654 O O . LYS A 1 90 ? 0.118 10.813 8.685 1.00 89.50 90 LYS A O 1
ATOM 659 N N . CYS A 1 91 ? -1.869 9.823 8.379 1.00 88.50 91 CYS A N 1
ATOM 660 C CA . CYS A 1 91 ? -1.406 8.965 7.292 1.00 88.50 91 CYS A CA 1
ATOM 661 C C . CYS A 1 91 ? -0.917 9.814 6.109 1.00 88.50 91 CYS A C 1
ATOM 663 O O . CYS A 1 91 ? -1.560 10.781 5.723 1.00 88.50 91 CYS A O 1
ATOM 665 N N . SER A 1 92 ? 0.234 9.511 5.511 1.00 85.25 92 SER A N 1
ATOM 666 C CA . SER A 1 92 ? 0.742 10.284 4.357 1.00 85.25 92 SER A CA 1
ATOM 667 C C . SER A 1 92 ? 1.345 9.443 3.237 1.00 85.25 92 SER A C 1
ATOM 669 O O . SER A 1 92 ? 1.546 9.951 2.131 1.00 85.25 92 SER A O 1
ATOM 671 N N . HIS A 1 93 ? 1.666 8.179 3.507 1.00 84.75 93 HIS A N 1
ATOM 672 C CA . HIS A 1 93 ? 2.395 7.326 2.573 1.00 84.75 93 HIS A CA 1
ATOM 673 C C . HIS A 1 93 ? 2.149 5.827 2.820 1.00 84.75 93 HIS A C 1
ATOM 675 O O . HIS A 1 93 ? 3.080 5.033 2.719 1.00 84.75 93 HIS A O 1
ATOM 681 N N . VAL A 1 94 ? 0.905 5.428 3.126 1.00 87.31 94 VAL A N 1
ATOM 682 C CA . VAL A 1 94 ? 0.541 4.003 3.307 1.00 87.31 94 VAL A CA 1
ATOM 683 C C . VAL A 1 94 ? 0.855 3.160 2.072 1.00 87.31 94 VAL A C 1
ATOM 685 O O . VAL A 1 94 ? 1.397 2.060 2.193 1.00 87.31 94 VAL A O 1
ATOM 688 N N . VAL A 1 95 ? 0.584 3.702 0.883 1.00 90.06 95 VAL A N 1
ATOM 689 C CA . VAL A 1 95 ? 0.828 3.038 -0.400 1.00 90.06 95 VAL A CA 1
ATOM 690 C C . VAL A 1 95 ? 2.049 3.665 -1.081 1.00 90.06 95 VAL A C 1
ATOM 692 O O . VAL A 1 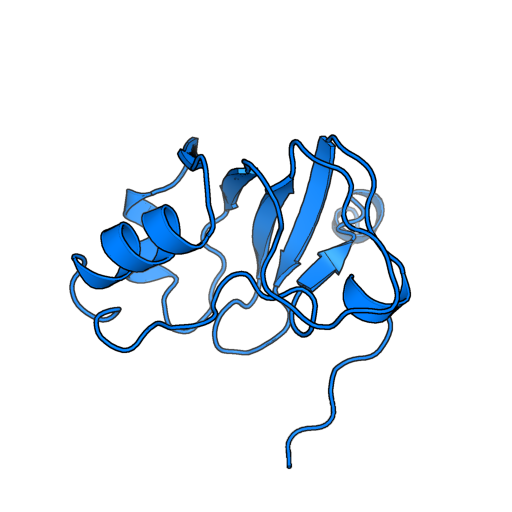95 ? 1.938 4.536 -1.948 1.00 90.06 95 VAL A O 1
ATOM 695 N N . ASN A 1 96 ? 3.242 3.260 -0.646 1.00 90.50 96 ASN A N 1
ATOM 696 C CA . ASN A 1 96 ? 4.515 3.745 -1.177 1.00 90.50 96 ASN A CA 1
ATOM 697 C C . ASN A 1 96 ? 5.335 2.587 -1.759 1.00 90.50 96 ASN A C 1
ATOM 699 O O . ASN A 1 96 ? 5.521 1.570 -1.101 1.00 90.50 96 ASN A O 1
ATOM 703 N N . ARG A 1 97 ? 5.888 2.741 -2.969 1.00 89.19 97 ARG A N 1
ATOM 704 C CA . ARG A 1 97 ? 6.694 1.702 -3.631 1.00 89.19 97 ARG A CA 1
ATOM 705 C C . ARG A 1 97 ? 7.962 1.326 -2.853 1.00 89.19 97 ARG A C 1
ATOM 707 O O . ARG A 1 97 ? 8.497 0.251 -3.085 1.00 89.19 97 ARG A O 1
ATOM 714 N N . ASN A 1 98 ? 8.404 2.155 -1.902 1.00 90.38 98 ASN A N 1
ATOM 715 C CA . ASN A 1 98 ? 9.502 1.859 -0.967 1.00 90.38 98 ASN A CA 1
ATOM 716 C C . ASN A 1 98 ? 9.109 0.899 0.165 1.00 90.38 98 ASN A C 1
ATOM 718 O O . ASN A 1 98 ? 9.969 0.422 0.898 1.00 90.38 98 ASN A O 1
ATOM 722 N N . THR A 1 99 ? 7.814 0.680 0.377 1.00 90.69 99 THR A N 1
ATOM 723 C CA . THR A 1 99 ? 7.268 -0.055 1.529 1.00 90.69 99 THR A CA 1
ATOM 724 C C . THR A 1 99 ? 6.310 -1.162 1.098 1.00 90.69 99 THR A C 1
ATOM 726 O O . THR A 1 99 ? 5.618 -1.741 1.937 1.00 90.69 99 THR A O 1
ATOM 729 N N . LEU A 1 100 ? 6.275 -1.443 -0.206 1.00 93.38 100 LEU A N 1
ATOM 730 C CA . LEU A 1 100 ? 5.462 -2.463 -0.848 1.00 93.38 100 LEU A CA 1
ATOM 731 C C . LEU A 1 100 ? 6.370 -3.452 -1.576 1.00 93.38 100 LEU A C 1
ATOM 733 O O . LEU A 1 100 ? 7.385 -3.049 -2.147 1.00 93.38 100 LEU A O 1
ATOM 737 N N . LYS A 1 101 ? 5.984 -4.724 -1.591 1.00 94.88 101 LYS A N 1
ATOM 738 C CA . LYS A 1 101 ? 6.613 -5.797 -2.374 1.00 94.88 101 LYS A CA 1
AT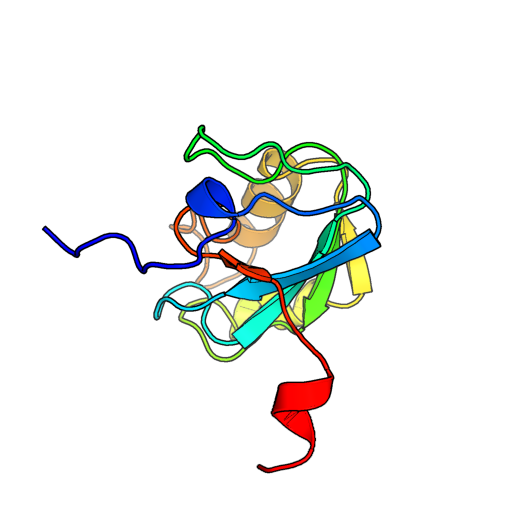OM 739 C C . LYS A 1 101 ? 5.573 -6.466 -3.263 1.00 94.88 101 LYS A C 1
ATOM 741 O O . LYS A 1 101 ? 4.383 -6.347 -2.988 1.00 94.88 101 LYS A O 1
ATOM 746 N N . LEU A 1 102 ? 6.008 -7.179 -4.298 1.00 94.44 102 LEU A N 1
ATOM 747 C CA . LEU A 1 102 ? 5.117 -8.081 -5.028 1.00 94.44 102 LEU A CA 1
ATOM 748 C C . LEU A 1 102 ? 4.617 -9.172 -4.078 1.00 94.44 102 LEU A C 1
ATOM 750 O O . LEU A 1 102 ? 5.411 -9.801 -3.379 1.00 94.44 102 LEU A O 1
ATOM 754 N N . TRP A 1 103 ? 3.305 -9.365 -4.032 1.00 92.12 103 TRP A N 1
ATOM 755 C CA . TRP A 1 103 ? 2.705 -10.486 -3.329 1.00 92.12 103 TRP A CA 1
ATOM 756 C C . TRP A 1 103 ? 2.702 -11.698 -4.256 1.00 92.12 103 TRP A C 1
ATOM 758 O O . TRP A 1 103 ? 2.243 -11.614 -5.396 1.00 92.12 103 TRP A O 1
ATOM 768 N N . ASN A 1 104 ? 3.232 -12.811 -3.763 1.00 84.06 104 ASN A N 1
ATOM 769 C CA . ASN A 1 104 ? 3.198 -14.087 -4.453 1.00 84.06 104 ASN A CA 1
ATOM 770 C C . ASN A 1 104 ? 2.284 -15.023 -3.660 1.00 84.06 104 ASN A C 1
ATOM 772 O O . ASN A 1 104 ? 2.587 -15.357 -2.519 1.00 84.06 104 ASN A O 1
ATOM 776 N N . ASP A 1 105 ? 1.172 -15.439 -4.262 1.00 66.75 105 ASP A N 1
ATOM 777 C CA . ASP A 1 105 ? 0.185 -16.340 -3.644 1.00 66.75 105 ASP A CA 1
ATOM 778 C C . ASP A 1 105 ? 0.829 -17.672 -3.196 1.00 66.75 105 ASP A C 1
ATOM 780 O O . ASP A 1 105 ? 0.444 -18.276 -2.197 1.00 66.75 105 ASP A O 1
ATOM 784 N N . ALA A 1 106 ? 1.911 -18.084 -3.873 1.00 60.03 106 ALA A N 1
ATOM 785 C CA . AL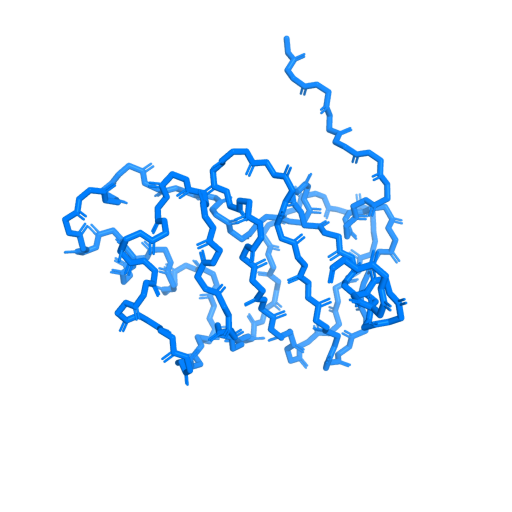A A 1 106 ? 2.682 -19.279 -3.536 1.00 60.03 106 ALA A CA 1
ATOM 786 C C . ALA A 1 106 ? 3.340 -19.245 -2.138 1.00 60.03 106 ALA A C 1
ATOM 788 O O . ALA A 1 106 ? 3.615 -20.312 -1.587 1.00 60.03 106 ALA A O 1
ATOM 789 N N . ASP A 1 107 ? 3.563 -18.064 -1.550 1.00 53.25 107 ASP A N 1
ATOM 790 C CA . ASP A 1 107 ? 4.100 -17.914 -0.188 1.00 53.25 107 ASP A CA 1
ATOM 791 C C . ASP A 1 107 ? 3.041 -18.172 0.905 1.00 53.25 107 ASP A C 1
ATOM 793 O O . ASP A 1 107 ? 3.394 -18.407 2.060 1.00 53.25 107 ASP A O 1
ATOM 797 N N . GLU A 1 108 ? 1.743 -18.159 0.573 1.00 50.56 108 GLU A N 1
ATOM 798 C CA . GLU A 1 108 ? 0.657 -18.307 1.556 1.00 50.56 108 GLU A CA 1
ATOM 799 C C . GLU A 1 108 ? 0.284 -19.775 1.827 1.00 50.56 108 GLU A C 1
ATOM 801 O O . GLU A 1 108 ? -0.304 -20.084 2.858 1.00 50.56 108 GLU A O 1
ATOM 806 N N . LYS A 1 109 ? 0.709 -20.719 0.972 1.00 38.03 109 LYS A N 1
ATOM 807 C CA . LYS A 1 109 ? 0.415 -22.159 1.133 1.00 38.03 109 LYS A CA 1
ATOM 808 C C . LYS A 1 109 ? 1.131 -22.852 2.305 1.00 38.03 109 LYS A C 1
ATOM 810 O O . LYS A 1 109 ? 0.948 -24.053 2.484 1.00 38.03 109 LYS A O 1
ATOM 815 N N . TRP A 1 110 ? 1.923 -22.131 3.099 1.00 40.16 110 TRP A N 1
ATOM 816 C CA . TRP A 1 110 ? 2.737 -22.701 4.182 1.00 40.16 110 TRP A CA 1
ATOM 817 C C . TRP A 1 110 ? 2.591 -21.988 5.538 1.00 40.16 110 TRP A C 1
ATOM 819 O O . TRP A 1 110 ? 3.483 -22.114 6.379 1.00 40.16 110 TRP A O 1
ATOM 829 N N . ARG A 1 111 ? 1.506 -21.239 5.774 1.00 40.66 111 ARG A N 1
ATOM 830 C CA . ARG A 1 111 ? 1.233 -20.605 7.077 1.00 40.66 111 ARG A CA 1
ATOM 831 C C . ARG A 1 111 ? -0.107 -21.000 7.667 1.00 40.66 111 ARG A C 1
ATOM 833 O O . ARG A 1 111 ? -1.081 -21.094 6.895 1.00 40.66 111 ARG A O 1
#

Sequence (111 aa):
MASTPSGTVKETGAGAGAVLIGVLPLNRNLRIRVHCAQRAGEGRRVEGSFELLHAGDGTYAGALKELLGQDFISTAEFTAELRSKPGAEKCSHVVNRNTLKLWNDADEKWR